Protein AF-A0A920BYN1-F1 (afdb_monomer)

Radius of gyration: 15.08 Å; Cα contacts (8 Å, |Δi|>4): 41; chains: 1; bounding box: 45×16×38 Å

Solvent-accessible surface area (backbone atoms only — not comparable to full-atom values): 3637 Å² total; per-residue (Å²): 136,89,76,51,66,66,58,54,49,51,52,49,52,52,60,70,66,69,60,93,70,98,72,49,71,48,69,50,79,48,71,58,96,88,38,79,44,64,55,75,42,80,61,70,82,87,68,68,82,82,74,80,119

Mean predicted aligned error: 6.41 Å

Sequence (53 aa):
MDVSATTIEIAKHYLELGISTEKTYVGSMSSLNGNPQINWALLEDWEPALFNL

Nearest PDB structures (foldseek):
  7xi6-assembly1_A  TM=4.797E-01  e=6.152E-01  Saccharolobus solfataricus
  7xke-assembly1_A  TM=4.015E-01  e=3.726E+00  Homo sapiens
  9brq-assembly1_7  TM=4.323E-01  e=5.202E+00  Mus musculus
  3p9a-assembly1_G  TM=3.762E-01  e=6.793E+00  Lederbergvirus P22
  7y8r-assembly1_M  TM=2.645E-01  e=5.561E+00  Homo sapiens

Secondary structure (DSSP, 8-state):
-PPPHHHHHHHHHHHHH-S--S-EEEEEEEEETTEEEEEEEEE--SS-GGG--

Structure (mmCIF, N/CA/C/O backbone):
data_AF-A0A920BYN1-F1
#
_entry.id   AF-A0A920BYN1-F1
#
loop_
_atom_site.group_PDB
_atom_site.id
_atom_site.type_symbol
_atom_site.label_atom_id
_atom_site.label_alt_id
_atom_site.label_comp_id
_atom_site.label_asym_id
_atom_site.label_entity_id
_atom_site.label_seq_id
_atom_site.pdbx_PDB_ins_code
_atom_site.Cartn_x
_atom_site.Cartn_y
_atom_site.Cartn_z
_atom_site.occupancy
_atom_site.B_iso_or_equiv
_atom_site.auth_seq_id
_atom_site.auth_comp_id
_atom_site.auth_asym_id
_atom_site.auth_atom_id
_atom_site.pdbx_PDB_model_num
ATOM 1 N N . MET A 1 1 ? -21.874 -9.094 6.119 1.00 52.28 1 MET A N 1
ATOM 2 C CA . MET A 1 1 ? -20.680 -9.604 5.419 1.00 52.28 1 MET A CA 1
ATOM 3 C C . MET A 1 1 ? -19.576 -8.655 5.830 1.00 52.28 1 MET A C 1
ATOM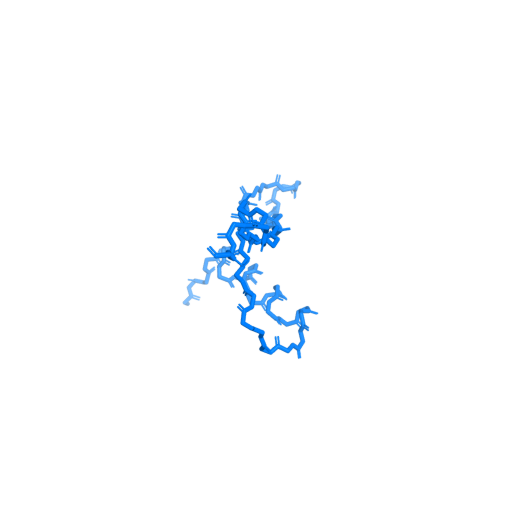 5 O O . MET A 1 1 ? -19.637 -7.499 5.431 1.00 52.28 1 MET A O 1
ATOM 9 N N . ASP A 1 2 ? -18.696 -9.075 6.736 1.00 82.12 2 ASP A N 1
ATOM 10 C CA . ASP A 1 2 ? -17.669 -8.181 7.277 1.00 82.12 2 ASP A CA 1
ATOM 11 C C . ASP A 1 2 ? -16.492 -8.133 6.308 1.00 82.12 2 ASP A C 1
A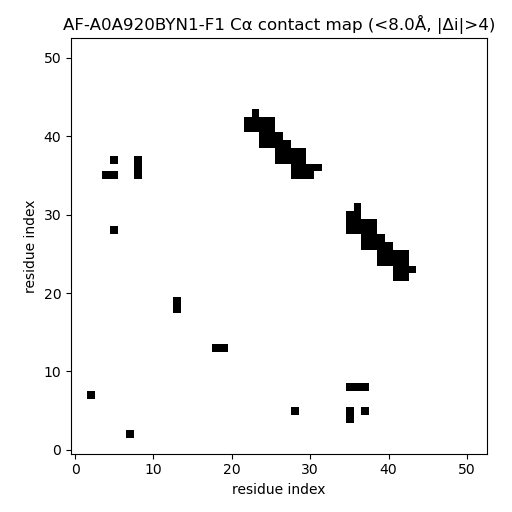TOM 13 O O . ASP A 1 2 ? -15.892 -9.156 5.977 1.00 82.12 2 ASP A O 1
ATOM 17 N N . VAL A 1 3 ? -16.210 -6.938 5.799 1.00 87.75 3 VAL A N 1
ATOM 18 C CA . VAL A 1 3 ? -15.079 -6.684 4.910 1.00 87.75 3 VAL A CA 1
ATOM 19 C C . VAL A 1 3 ? -13.868 -6.373 5.781 1.00 87.75 3 VAL A C 1
ATOM 21 O O . VAL A 1 3 ? -13.950 -5.545 6.687 1.00 87.75 3 VAL A O 1
ATOM 24 N N . SER A 1 4 ? -12.741 -7.041 5.526 1.00 92.75 4 SER A N 1
ATOM 25 C CA . SER A 1 4 ? -11.524 -6.803 6.303 1.00 92.75 4 SER A CA 1
ATOM 26 C C . SER A 1 4 ? -11.008 -5.375 6.097 1.00 92.75 4 SER A 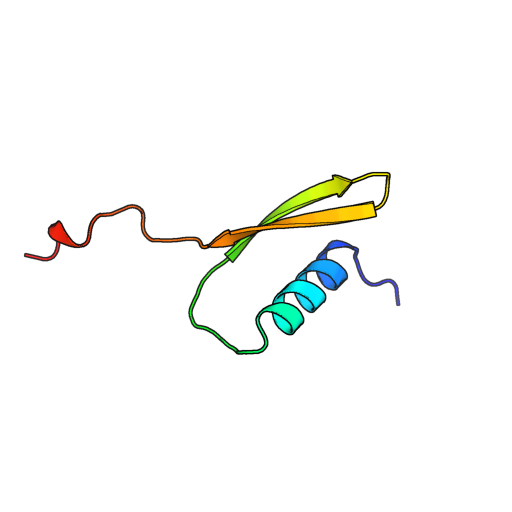C 1
ATOM 28 O O . SER A 1 4 ? -11.142 -4.802 5.013 1.00 92.75 4 SER A O 1
ATOM 30 N N . ALA A 1 5 ? -10.351 -4.823 7.118 1.00 92.56 5 ALA A N 1
ATOM 31 C CA . ALA A 1 5 ? -9.678 -3.532 7.017 1.00 92.56 5 ALA A CA 1
ATOM 32 C C . ALA A 1 5 ? -8.698 -3.483 5.829 1.00 92.56 5 ALA A C 1
ATOM 34 O O . ALA A 1 5 ? -8.667 -2.506 5.089 1.00 92.56 5 ALA A O 1
ATOM 35 N N . THR A 1 6 ? -7.964 -4.572 5.590 1.00 93.25 6 THR A N 1
ATOM 36 C CA . THR A 1 6 ? -7.046 -4.707 4.454 1.00 93.25 6 THR A CA 1
ATOM 37 C C . THR A 1 6 ? -7.769 -4.595 3.113 1.00 93.25 6 THR A C 1
ATOM 39 O O . THR A 1 6 ? -7.302 -3.895 2.222 1.00 93.25 6 THR A O 1
ATOM 42 N N . THR A 1 7 ? -8.933 -5.233 2.964 1.00 94.69 7 THR A N 1
ATOM 43 C CA . THR A 1 7 ? -9.732 -5.152 1.732 1.00 94.69 7 T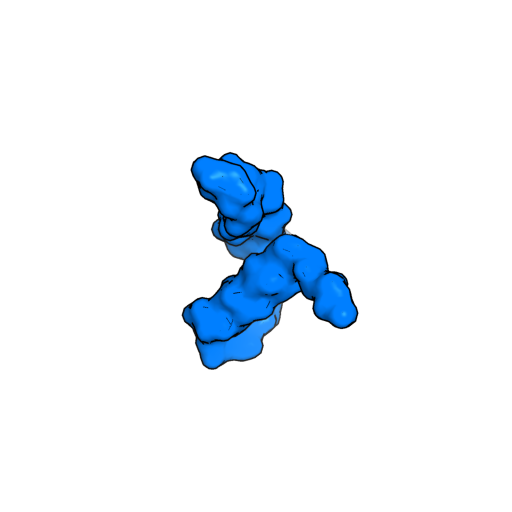HR A CA 1
ATOM 44 C C . THR A 1 7 ? -10.221 -3.725 1.471 1.00 94.69 7 THR A C 1
ATOM 46 O O . THR A 1 7 ? -10.191 -3.276 0.327 1.00 94.69 7 THR A O 1
ATOM 49 N N . ILE A 1 8 ? -10.631 -2.999 2.518 1.00 94.44 8 ILE A N 1
ATOM 50 C CA . ILE A 1 8 ? -11.047 -1.591 2.409 1.00 94.44 8 ILE A CA 1
ATOM 51 C C . ILE A 1 8 ? -9.876 -0.720 1.938 1.00 94.44 8 ILE A C 1
ATOM 53 O O . ILE A 1 8 ? -10.038 0.067 1.007 1.00 94.44 8 ILE A O 1
ATOM 57 N N . GLU A 1 9 ? -8.699 -0.877 2.543 1.00 94.62 9 GLU A N 1
ATOM 58 C CA . GLU A 1 9 ? -7.511 -0.090 2.191 1.00 94.62 9 GLU A CA 1
ATOM 59 C C . GLU A 1 9 ? -6.998 -0.400 0.773 1.00 94.62 9 GLU A C 1
ATOM 61 O O . GLU A 1 9 ? -6.626 0.520 0.047 1.00 94.62 9 GLU A O 1
ATOM 66 N N . ILE A 1 10 ? -7.059 -1.662 0.325 1.00 92.56 10 ILE A N 1
ATOM 67 C CA . ILE A 1 10 ? -6.746 -2.035 -1.069 1.00 92.56 10 ILE A CA 1
ATOM 68 C C . ILE A 1 10 ? -7.709 -1.353 -2.046 1.00 92.56 10 ILE A C 1
ATOM 70 O O . ILE A 1 10 ? -7.277 -0.794 -3.054 1.00 92.56 10 ILE A O 1
ATOM 74 N N . ALA A 1 11 ? -9.014 -1.381 -1.757 1.00 92.81 11 ALA A N 1
ATOM 75 C CA . ALA A 1 11 ? -10.013 -0.761 -2.622 1.00 92.81 11 ALA A CA 1
ATOM 76 C C . ALA A 1 11 ? -9.814 0.760 -2.718 1.00 92.81 11 ALA A C 1
ATOM 78 O O . ALA A 1 11 ? -9.899 1.316 -3.812 1.00 92.81 11 ALA A O 1
ATOM 79 N N . LYS A 1 12 ? -9.496 1.424 -1.597 1.00 93.12 12 LYS A N 1
ATOM 80 C CA . LYS A 1 12 ? -9.132 2.849 -1.586 1.00 93.12 12 LYS A CA 1
ATOM 81 C C . LYS A 1 12 ? -7.913 3.121 -2.462 1.00 93.12 12 LYS A C 1
ATOM 83 O O . LYS A 1 12 ? -8.001 3.970 -3.340 1.00 93.12 12 LYS A O 1
ATOM 88 N N . HIS A 1 13 ? -6.829 2.364 -2.288 1.00 92.88 13 HIS A N 1
ATOM 89 C CA . HIS A 1 13 ? -5.604 2.546 -3.071 1.00 92.88 13 HIS A CA 1
ATOM 90 C C . HIS A 1 13 ? -5.843 2.384 -4.579 1.00 92.88 13 HIS A C 1
ATOM 92 O O . HIS A 1 13 ? -5.371 3.189 -5.379 1.00 92.88 13 HIS A O 1
ATOM 98 N N . TYR A 1 14 ? -6.639 1.384 -4.972 1.00 91.50 14 TYR A N 1
ATOM 99 C CA . TYR A 1 14 ? -7.024 1.181 -6.369 1.00 91.50 14 TYR A CA 1
ATOM 100 C C . TYR A 1 14 ? -7.824 2.368 -6.934 1.00 91.50 14 TYR A C 1
ATOM 102 O O . TYR A 1 14 ? -7.554 2.830 -8.042 1.00 91.50 14 TYR A O 1
ATOM 110 N N . LEU A 1 15 ? -8.793 2.884 -6.168 1.00 92.50 15 LEU A N 1
ATOM 111 C CA . LEU A 1 15 ? -9.595 4.044 -6.567 1.00 92.50 15 LEU A CA 1
ATOM 112 C C . LEU A 1 15 ? -8.764 5.335 -6.643 1.00 92.50 15 LEU A C 1
ATOM 114 O O . LEU A 1 15 ? -9.000 6.143 -7.537 1.00 92.50 15 LEU A O 1
ATOM 118 N N . GLU A 1 16 ? -7.793 5.518 -5.745 1.00 92.12 16 GLU A N 1
ATOM 119 C CA . GLU A 1 16 ? -6.873 6.666 -5.729 1.00 92.12 16 GLU A CA 1
ATOM 120 C C . GLU A 1 16 ? -5.926 6.681 -6.932 1.00 92.12 16 GLU A C 1
ATOM 122 O O . GLU A 1 16 ? -5.695 7.742 -7.512 1.00 92.12 16 GLU A O 1
ATOM 127 N N . LEU A 1 17 ? -5.398 5.519 -7.338 1.00 90.31 17 LEU A N 1
ATOM 128 C CA . LEU A 1 17 ? -4.595 5.408 -8.561 1.00 90.31 17 LEU A CA 1
ATOM 129 C C . LEU A 1 17 ? -5.424 5.745 -9.808 1.00 90.31 17 LEU A C 1
ATOM 131 O O . LEU A 1 17 ? -4.882 6.261 -10.784 1.00 90.31 17 LEU A O 1
ATOM 135 N N . GLY A 1 18 ? -6.730 5.456 -9.782 1.00 81.06 18 GLY A N 1
ATOM 136 C CA . GLY A 1 18 ? -7.693 5.845 -10.815 1.00 81.06 18 GLY A CA 1
ATOM 137 C C . GLY A 1 18 ? -7.535 5.126 -12.161 1.00 81.06 18 GLY A C 1
ATOM 138 O O . GLY A 1 18 ? -8.351 5.334 -13.058 1.00 81.06 18 GLY A O 1
ATOM 139 N N . ILE A 1 19 ? -6.515 4.277 -12.313 1.00 79.75 19 ILE A N 1
ATOM 140 C CA . ILE A 1 19 ? -6.215 3.510 -13.524 1.00 79.75 19 ILE A CA 1
ATOM 141 C C . ILE A 1 19 ? -5.643 2.132 -13.174 1.00 79.75 19 ILE A C 1
ATOM 143 O O . ILE A 1 19 ? -4.926 1.967 -12.189 1.00 79.75 19 ILE A O 1
ATOM 147 N N . SER A 1 20 ? -5.922 1.143 -14.026 1.00 79.56 20 SER A N 1
ATOM 148 C CA . SER A 1 20 ? -5.205 -0.134 -14.006 1.00 79.56 20 SER A CA 1
ATOM 149 C C . SER A 1 20 ? -3.774 0.087 -14.490 1.00 79.56 20 SER A C 1
ATOM 151 O O . SER A 1 20 ? -3.560 0.732 -15.518 1.00 79.56 20 SER A O 1
ATOM 153 N N . THR A 1 21 ? -2.797 -0.453 -13.768 1.00 84.81 21 THR A N 1
ATOM 154 C CA . THR A 1 21 ? -1.376 -0.352 -14.122 1.00 84.81 21 THR A CA 1
ATOM 155 C C . THR A 1 21 ? -0.709 -1.714 -13.982 1.00 84.81 21 THR A C 1
ATOM 157 O O . THR A 1 21 ? -1.118 -2.501 -13.136 1.00 84.81 21 THR A O 1
ATOM 160 N N . GLU A 1 22 ? 0.360 -1.951 -14.740 1.00 88.25 22 GLU A N 1
ATOM 161 C CA . GLU A 1 22 ? 1.232 -3.133 -14.594 1.00 88.25 22 GLU A CA 1
ATOM 162 C C . GLU A 1 22 ? 2.221 -3.000 -13.416 1.00 88.25 22 GLU A C 1
ATOM 164 O O . GLU A 1 22 ? 3.163 -3.777 -13.272 1.00 88.25 22 GLU A O 1
ATOM 169 N N . LYS A 1 23 ? 2.061 -1.971 -12.577 1.00 89.69 23 LYS A N 1
ATOM 170 C CA . LYS A 1 23 ? 2.937 -1.726 -11.432 1.00 89.69 23 LYS A CA 1
ATOM 171 C C . LYS A 1 23 ? 2.550 -2.634 -10.273 1.00 89.69 23 LYS A C 1
ATOM 173 O O . LYS A 1 23 ? 1.374 -2.774 -9.946 1.00 89.69 23 LYS A O 1
ATOM 178 N N . THR A 1 24 ? 3.554 -3.188 -9.602 1.00 91.19 24 THR A N 1
ATOM 179 C CA . THR A 1 24 ? 3.351 -3.967 -8.377 1.00 91.19 24 THR A CA 1
ATOM 180 C C . THR A 1 24 ? 3.576 -3.077 -7.166 1.00 91.19 24 THR A C 1
ATOM 182 O O . THR A 1 24 ? 4.615 -2.435 -7.055 1.00 91.19 24 THR A O 1
ATOM 185 N N . TYR A 1 25 ? 2.620 -3.045 -6.242 1.00 93.44 25 TYR A N 1
ATOM 186 C CA . TYR A 1 25 ? 2.736 -2.292 -4.997 1.00 93.44 25 TYR A CA 1
ATOM 187 C C . TYR A 1 25 ? 2.809 -3.244 -3.810 1.00 93.44 25 TYR A C 1
ATOM 189 O O . TYR A 1 25 ? 2.078 -4.234 -3.744 1.00 93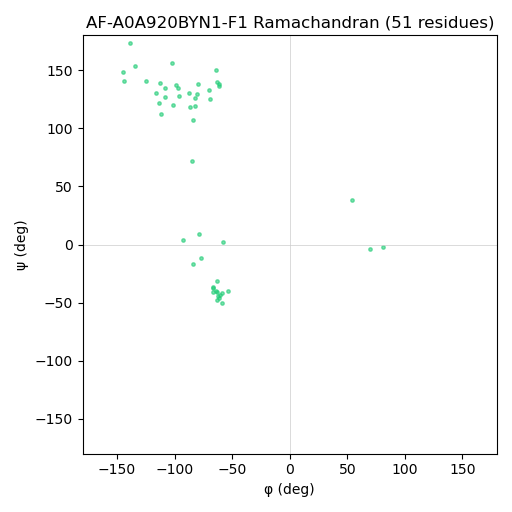.44 25 TYR A O 1
ATOM 197 N N . VAL A 1 26 ? 3.672 -2.921 -2.852 1.00 94.88 26 VAL A N 1
ATOM 198 C CA . VAL A 1 26 ? 3.745 -3.596 -1.556 1.00 94.88 26 VAL A CA 1
ATOM 199 C C . VAL A 1 26 ? 3.206 -2.667 -0.477 1.00 94.88 26 VAL A C 1
ATOM 201 O O . VAL A 1 26 ? 3.512 -1.475 -0.447 1.00 94.88 26 VAL A O 1
ATOM 204 N N . GLY A 1 27 ? 2.362 -3.214 0.392 1.00 94.25 27 GLY A N 1
ATOM 205 C CA . GLY A 1 27 ? 1.696 -2.472 1.454 1.00 94.25 27 GLY A CA 1
ATOM 206 C C . GLY A 1 27 ? 2.115 -2.968 2.830 1.00 94.25 27 GLY A C 1
ATOM 207 O O . GLY A 1 27 ? 2.047 -4.167 3.097 1.00 94.25 27 GLY A O 1
ATOM 208 N N . SER A 1 28 ? 2.501 -2.054 3.720 1.00 95.44 28 SER A N 1
ATOM 209 C CA . SER A 1 28 ? 2.668 -2.357 5.146 1.00 95.44 28 SER A CA 1
ATOM 210 C C . SER A 1 28 ? 1.465 -1.844 5.929 1.00 95.44 28 SER A C 1
ATOM 212 O O . SER A 1 28 ? 1.166 -0.648 5.909 1.00 95.44 28 SER A O 1
ATOM 214 N N . MET A 1 29 ? 0.765 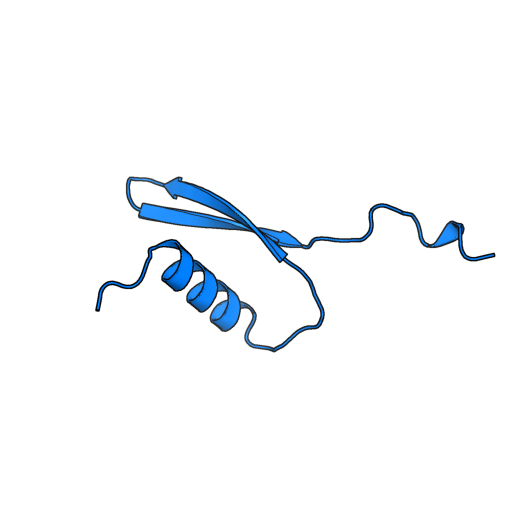-2.762 6.598 1.00 94.75 29 MET A N 1
ATOM 215 C CA . MET A 1 29 ? -0.411 -2.460 7.409 1.00 94.75 29 MET A CA 1
ATOM 216 C C . MET A 1 29 ? 0.011 -1.934 8.780 1.00 94.75 29 MET A C 1
ATOM 218 O O . MET A 1 29 ? 0.786 -2.571 9.494 1.00 94.75 29 MET A O 1
ATOM 222 N N . SER A 1 30 ? -0.556 -0.803 9.180 1.00 94.38 30 SER A N 1
ATOM 223 C CA . SER A 1 30 ? -0.378 -0.227 10.509 1.00 94.38 30 SER A CA 1
ATOM 224 C C . SER A 1 30 ? -1.699 0.319 11.054 1.00 94.38 30 SER A C 1
ATOM 226 O O . SER A 1 30 ? -2.726 0.317 10.372 1.00 94.38 30 SER A O 1
ATOM 228 N N . SER A 1 31 ? -1.682 0.743 12.317 1.00 93.88 31 SER A N 1
ATOM 229 C CA . SER A 1 31 ? -2.802 1.436 12.948 1.00 93.88 31 SER A CA 1
ATOM 230 C C . SER A 1 31 ? -2.386 2.867 13.257 1.00 93.88 31 SER A C 1
ATOM 232 O O . SER A 1 31 ? -1.420 3.083 13.991 1.00 93.88 31 SER A O 1
ATOM 234 N N . LEU A 1 32 ? -3.122 3.835 12.717 1.00 90.50 32 LEU A N 1
ATOM 235 C CA . LEU A 1 32 ? -2.958 5.254 13.002 1.00 90.50 32 LEU A CA 1
ATOM 236 C C . LEU A 1 32 ? -4.184 5.736 13.779 1.00 90.50 32 LEU A C 1
ATOM 238 O O . LEU A 1 32 ? -5.299 5.778 13.259 1.00 90.50 32 LEU A O 1
ATOM 242 N N . ASN A 1 33 ? -3.986 6.091 15.049 1.00 94.00 33 ASN A N 1
ATOM 243 C CA . ASN A 1 33 ? -5.060 6.529 15.950 1.00 94.00 33 ASN A CA 1
ATOM 244 C C . ASN A 1 33 ? -6.231 5.530 16.037 1.00 94.00 33 ASN A C 1
ATOM 246 O O . ASN A 1 33 ? -7.394 5.926 16.065 1.00 94.00 33 ASN A O 1
ATOM 250 N N . GLY A 1 34 ? -5.928 4.228 16.031 1.00 91.12 34 GLY A N 1
ATOM 251 C CA . GLY A 1 34 ? -6.935 3.164 16.078 1.00 91.12 34 GLY A CA 1
ATOM 252 C C . GLY A 1 34 ? -7.595 2.851 14.733 1.00 91.12 34 GLY A C 1
ATOM 253 O O . GLY A 1 34 ? -8.391 1.918 14.668 1.00 91.12 34 GLY A O 1
ATOM 254 N N . ASN A 1 35 ? -7.250 3.578 13.666 1.00 92.19 35 ASN A N 1
ATOM 255 C CA . ASN A 1 35 ? -7.742 3.309 12.322 1.00 92.19 35 ASN A CA 1
ATOM 256 C C . ASN A 1 35 ? -6.705 2.514 11.520 1.00 92.19 35 ASN A C 1
ATOM 258 O O . ASN A 1 35 ? -5.518 2.840 11.571 1.00 92.19 35 ASN A O 1
ATOM 262 N N . PRO A 1 36 ? -7.129 1.493 10.764 1.00 91.62 36 PRO A N 1
ATOM 263 C CA . PRO A 1 36 ? -6.246 0.794 9.844 1.00 91.62 36 PRO A CA 1
ATOM 264 C C . PRO A 1 36 ? -5.737 1.734 8.748 1.00 91.62 36 PRO A C 1
ATOM 266 O O . PRO A 1 36 ? -6.503 2.529 8.206 1.00 91.62 36 PRO A O 1
ATOM 269 N N . GLN A 1 37 ? -4.461 1.600 8.405 1.00 94.69 37 GLN A N 1
ATOM 270 C CA . GLN A 1 37 ? -3.826 2.313 7.302 1.00 94.69 37 GLN A CA 1
ATOM 271 C C . GLN A 1 37 ? -2.801 1.403 6.630 1.00 94.69 37 GLN A C 1
ATOM 273 O O . GLN A 1 37 ? -2.055 0.698 7.316 1.00 94.69 37 GLN A O 1
ATOM 278 N N . ILE A 1 38 ? -2.713 1.464 5.301 1.00 95.75 38 ILE A N 1
ATOM 279 C CA . ILE A 1 38 ? -1.607 0.853 4.560 1.00 95.75 38 ILE A CA 1
ATOM 280 C C . ILE A 1 38 ? -0.684 1.943 4.017 1.00 95.75 38 ILE A C 1
ATOM 282 O O . ILE A 1 38 ? -1.123 2.852 3.315 1.00 95.75 38 ILE A O 1
ATOM 286 N N . ASN A 1 39 ? 0.608 1.824 4.319 1.00 94.75 39 ASN A N 1
ATOM 287 C CA . ASN A 1 39 ? 1.648 2.575 3.624 1.00 94.75 39 ASN A CA 1
ATOM 288 C C . ASN A 1 39 ? 2.063 1.788 2.382 1.00 94.75 39 ASN A C 1
ATOM 290 O O . ASN A 1 39 ? 2.543 0.658 2.503 1.00 94.75 39 ASN A O 1
ATOM 294 N N . TRP A 1 40 ? 1.872 2.386 1.209 1.00 94.88 40 TRP A N 1
ATOM 295 C CA . TRP A 1 40 ? 2.163 1.769 -0.081 1.00 94.88 40 TRP A CA 1
ATOM 296 C C . TRP A 1 40 ? 3.532 2.194 -0.597 1.00 94.88 40 TRP A C 1
ATOM 298 O O . TRP A 1 40 ? 3.862 3.380 -0.596 1.00 94.88 40 TRP A O 1
ATOM 308 N N . ALA A 1 41 ? 4.303 1.231 -1.088 1.00 94.31 41 ALA A N 1
ATOM 309 C CA . ALA A 1 41 ? 5.522 1.473 -1.842 1.00 94.31 41 ALA A CA 1
ATOM 310 C C . ALA A 1 41 ? 5.436 0.756 -3.192 1.00 94.31 41 ALA A C 1
ATOM 312 O O . ALA A 1 41 ? 4.924 -0.362 -3.281 1.00 94.31 41 ALA A O 1
ATOM 313 N N . LEU A 1 42 ? 5.927 1.411 -4.244 1.00 93.31 42 LEU A N 1
ATOM 314 C CA . LEU A 1 42 ? 6.108 0.774 -5.542 1.00 93.31 42 LEU A CA 1
ATOM 315 C C . LEU A 1 42 ? 7.236 -0.253 -5.415 1.00 93.31 42 LEU A C 1
ATOM 317 O O . LEU A 1 42 ? 8.327 0.084 -4.956 1.00 93.31 42 LEU A O 1
ATOM 321 N N . LEU A 1 43 ? 6.958 -1.499 -5.787 1.00 93.31 43 LEU A N 1
ATOM 322 C CA . LEU A 1 43 ? 7.975 -2.532 -5.886 1.00 93.31 43 LEU A CA 1
ATOM 323 C C . LEU A 1 43 ? 8.642 -2.396 -7.251 1.00 93.31 43 LEU A C 1
ATOM 325 O O . LEU A 1 43 ? 8.041 -2.705 -8.281 1.00 93.31 43 LEU A O 1
ATOM 329 N N . GLU A 1 44 ? 9.871 -1.902 -7.238 1.00 89.06 44 GLU A N 1
ATOM 330 C CA . GLU A 1 44 ? 10.718 -1.803 -8.420 1.00 89.06 44 GLU A CA 1
ATOM 331 C C . GLU A 1 44 ? 11.753 -2.924 -8.405 1.00 89.06 44 GLU A C 1
ATOM 333 O O . GLU A 1 44 ? 12.076 -3.480 -7.349 1.00 89.06 44 GLU A O 1
ATOM 338 N N . ASP A 1 45 ? 12.254 -3.269 -9.589 1.00 83.69 45 ASP A N 1
ATOM 339 C CA . ASP A 1 45 ? 13.399 -4.161 -9.682 1.00 83.69 45 ASP A CA 1
ATOM 340 C C . ASP A 1 45 ? 14.599 -3.515 -8.979 1.00 83.69 45 ASP A C 1
ATOM 342 O O . ASP A 1 45 ? 14.845 -2.311 -9.090 1.00 83.69 45 ASP A O 1
ATOM 346 N N . TRP A 1 46 ? 15.315 -4.321 -8.208 1.00 81.25 46 TRP A N 1
ATOM 347 C CA . TRP A 1 46 ? 16.495 -3.883 -7.473 1.00 81.25 46 TRP A CA 1
ATOM 348 C C . TRP A 1 46 ? 17.744 -3.915 -8.360 1.00 81.25 46 TRP A C 1
ATOM 350 O O . TRP A 1 46 ? 18.757 -3.304 -8.009 1.00 81.25 46 TRP A O 1
ATOM 360 N N . GLU A 1 47 ? 17.686 -4.618 -9.494 1.00 81.31 47 GLU A N 1
ATOM 361 C CA . GLU A 1 47 ? 18.786 -4.699 -10.441 1.00 81.31 47 GLU A CA 1
ATOM 362 C C . GLU A 1 47 ? 18.799 -3.472 -11.373 1.00 81.31 47 GLU A C 1
ATOM 364 O O . GLU A 1 47 ? 17.804 -3.159 -12.033 1.00 81.31 47 GLU A O 1
ATOM 369 N N . PRO A 1 48 ? 19.926 -2.742 -11.471 1.00 69.94 48 PRO A N 1
ATOM 370 C CA . PRO A 1 48 ? 20.063 -1.690 -12.463 1.00 69.94 48 PRO A CA 1
ATOM 371 C C . PRO A 1 48 ? 19.941 -2.294 -13.863 1.00 69.94 48 PRO A C 1
ATOM 373 O O . PRO A 1 48 ? 20.599 -3.287 -14.166 1.00 69.94 48 PRO A O 1
ATOM 376 N N . ALA A 1 49 ? 19.225 -1.622 -14.768 1.00 69.12 49 ALA A N 1
ATOM 377 C CA . ALA A 1 49 ? 19.076 -2.025 -16.175 1.00 69.12 49 ALA A CA 1
ATOM 378 C C . ALA A 1 49 ? 20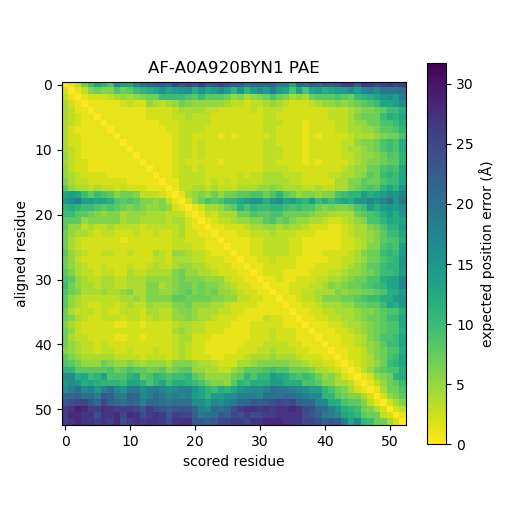.404 -2.167 -16.968 1.00 69.12 49 ALA A C 1
ATOM 380 O O . ALA A 1 49 ? 20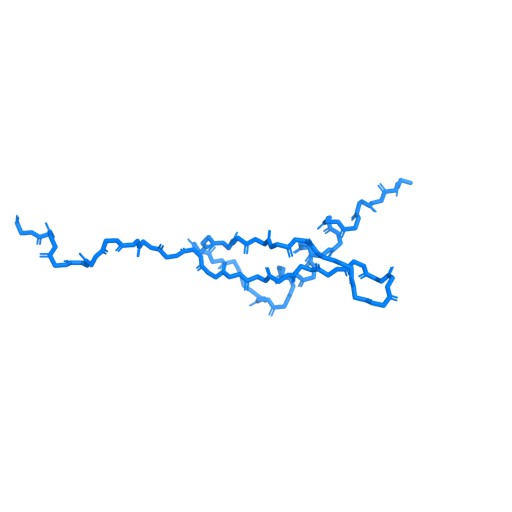.391 -2.448 -18.164 1.00 69.12 49 ALA A O 1
ATOM 381 N N . LEU A 1 50 ? 21.550 -1.953 -16.315 1.00 64.50 50 LEU A N 1
ATOM 382 C CA . LEU A 1 50 ? 22.904 -1.992 -16.857 1.00 64.50 50 LEU A CA 1
ATOM 383 C C . LEU A 1 50 ? 23.452 -3.411 -17.079 1.00 64.50 50 LEU A C 1
ATOM 385 O O . LEU A 1 50 ? 24.479 -3.537 -17.739 1.00 64.50 50 LEU A O 1
ATOM 389 N N . PHE A 1 51 ? 22.799 -4.460 -16.568 1.00 59.09 51 PHE A N 1
ATOM 390 C CA . PHE A 1 51 ? 23.231 -5.853 -16.776 1.00 59.09 51 PHE A CA 1
ATOM 391 C C . PHE A 1 51 ? 22.579 -6.545 -17.982 1.00 59.09 51 PHE A C 1
ATOM 393 O O . PHE A 1 51 ? 22.875 -7.701 -18.264 1.00 59.09 51 PHE A O 1
ATOM 400 N N . ASN A 1 52 ? 21.763 -5.820 -18.753 1.00 58.47 52 ASN A N 1
ATOM 401 C CA . ASN A 1 52 ? 21.274 -6.273 -20.053 1.00 58.47 52 ASN A CA 1
ATO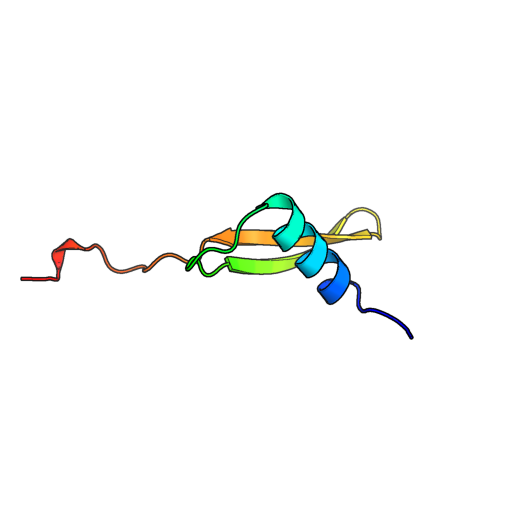M 402 C C . ASN A 1 52 ? 22.302 -5.938 -21.157 1.00 58.47 52 ASN A C 1
ATOM 404 O O . ASN A 1 52 ? 22.081 -5.016 -21.947 1.00 58.47 52 ASN A O 1
ATOM 408 N N . LEU A 1 53 ? 23.432 -6.654 -21.190 1.00 53.69 53 LEU A N 1
ATOM 409 C CA . LEU A 1 53 ? 24.384 -6.683 -22.314 1.00 53.69 53 LEU A CA 1
ATOM 410 C C . LEU A 1 53 ? 24.653 -8.123 -22.753 1.00 53.69 53 LEU A C 1
ATOM 412 O O . LEU A 1 53 ? 24.990 -8.948 -21.876 1.00 53.69 53 LEU A O 1
#

Foldseek 3Di:
DDDDLVNVQVVVVVVVVVDDDPWDKDWDWDADPNHIHTDIDTDDDPDDPVPPD

pLDDT: mean 86.95, std 11.25, range [52.28, 95.75]